Protein AF-A0A2P0QJH3-F1 (afdb_monomer)

pLDDT: mean 93.47, std 7.75, range [54.44, 98.5]

InterPro domains:
  IPR041632 Arsenite oxidase subuni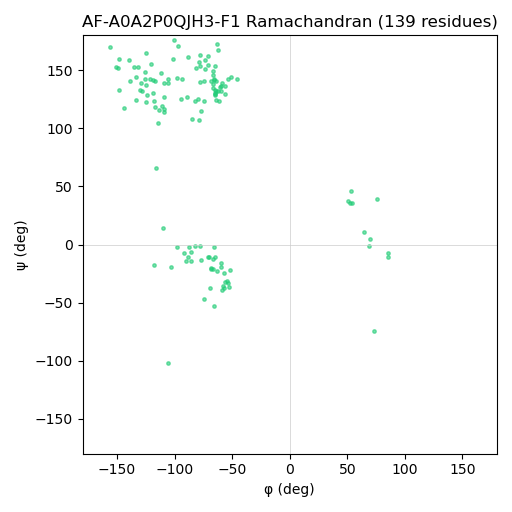t AioA/Iodate reductase subunit IdrA, 3Fe-4S cluster [PF18465] (26-122)

Sequence (141 aa):
MSTPYYIPETNVPLPPKSAEVITTACDYCIVACGYKVYRWPVAGGHDGGPKAEENAFNTDFPVETLGPWVAPNQHNIVLHNGEPHHVVIIPDKDTKFVNTDGDSSLRGGCIAQKCYNPQTPTRDRLKSPMMRIYGILQPVP

Foldseek 3Di:
DDDDPDDFDPDDFAQFLPWDWDKAFFPDDPLRFIKIKTKDAPPPDDTFDQALNRHNLSHHPPDDPLDDDAGSLQWDWADDPNGTMIIGIFGDCPDPDRDHNGDDDPRRSNPNVCHQDCVHPVVPDDDADWDQDPNDTDGDD

Organism: NCBI:txid153809

Secondary structure (DSSP, 8-state):
-PPPS----S--PBPBTT-EEEEEE-SSSTT--EEEEEEEESSS--PBPSSTTTBTT--PSSPPTT-S---GGGEEEEEETTEEEEEEEEE-TT-SSSSGGG---TTGGGHHHHS--TTSGGGGS--S-EEEETTEEEE--

Structure (mmCIF, N/CA/C/O backbone):
data_AF-A0A2P0QJH3-F1
#
_entry.id   AF-A0A2P0QJH3-F1
#
loop_
_atom_site.group_PDB
_atom_site.id
_atom_site.type_symbol
_atom_site.label_atom_id
_atom_site.label_alt_id
_atom_site.label_comp_id
_atom_site.label_asym_id
_atom_site.label_entity_id
_atom_s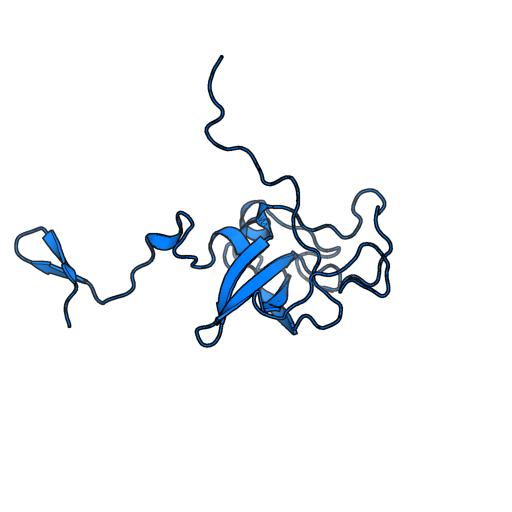ite.label_seq_id
_atom_site.pdbx_PDB_ins_code
_atom_site.Cartn_x
_atom_site.Cartn_y
_atom_site.Cartn_z
_atom_site.occupancy
_atom_site.B_iso_or_equiv
_atom_site.auth_seq_id
_atom_site.auth_comp_id
_atom_site.auth_asym_id
_atom_site.auth_atom_id
_atom_site.pdbx_PDB_model_num
ATOM 1 N N . MET A 1 1 ? -22.336 25.812 -11.534 1.00 54.44 1 MET A N 1
ATOM 2 C CA . MET A 1 1 ? -21.208 24.861 -11.592 1.00 54.44 1 MET A CA 1
ATOM 3 C C . MET A 1 1 ? -21.224 24.056 -10.306 1.00 54.44 1 MET A C 1
ATOM 5 O O . MET A 1 1 ? -21.248 24.669 -9.249 1.00 54.44 1 MET A O 1
ATOM 9 N N . SER A 1 2 ? -21.330 22.729 -10.375 1.00 63.53 2 SER A N 1
ATOM 10 C CA . SER A 1 2 ? -21.297 21.868 -9.187 1.00 63.53 2 SER A CA 1
ATOM 11 C C . SER A 1 2 ? -19.867 21.779 -8.664 1.00 63.53 2 SER A C 1
ATOM 13 O O . SER A 1 2 ? -18.973 21.383 -9.411 1.00 63.53 2 SER A O 1
ATOM 15 N N . THR A 1 3 ? -19.646 22.138 -7.403 1.00 61.03 3 THR A N 1
ATOM 16 C CA . THR A 1 3 ? -18.366 21.896 -6.732 1.00 61.03 3 THR A CA 1
ATOM 17 C C . THR A 1 3 ? -18.129 20.383 -6.684 1.00 61.03 3 THR A C 1
ATOM 19 O O . THR A 1 3 ? -19.009 19.666 -6.198 1.00 61.03 3 THR A O 1
ATOM 22 N N . PRO A 1 4 ? -17.010 19.861 -7.213 1.00 63.25 4 PRO A N 1
ATOM 23 C CA . PRO A 1 4 ? -16.732 18.435 -7.145 1.00 63.25 4 PRO A CA 1
ATOM 24 C C . PRO A 1 4 ? -16.614 18.007 -5.679 1.00 63.25 4 PRO A C 1
ATOM 26 O O . PRO A 1 4 ? -15.926 18.647 -4.888 1.00 63.25 4 PRO A O 1
ATOM 29 N N . TYR A 1 5 ? -17.299 16.918 -5.325 1.00 70.75 5 TYR A N 1
ATOM 30 C CA . TYR A 1 5 ? -17.276 16.338 -3.976 1.00 70.75 5 TYR A CA 1
ATOM 31 C C . TYR A 1 5 ? -15.875 15.831 -3.577 1.00 70.75 5 TYR A C 1
ATOM 33 O O . TYR A 1 5 ? -15.567 15.730 -2.394 1.00 70.75 5 TYR A O 1
ATOM 41 N N . TYR A 1 6 ? -15.019 15.532 -4.561 1.00 71.25 6 TYR A N 1
ATOM 42 C CA . TYR A 1 6 ? -13.655 15.051 -4.371 1.00 71.25 6 TYR A CA 1
ATOM 43 C C . TYR A 1 6 ? -12.753 15.537 -5.513 1.00 71.25 6 TYR A C 1
ATOM 45 O O . TYR A 1 6 ? -13.125 15.428 -6.683 1.00 71.25 6 TYR A O 1
ATOM 53 N N . ILE A 1 7 ? -11.575 16.057 -5.168 1.00 73.88 7 ILE A N 1
ATOM 54 C CA . ILE A 1 7 ? -10.498 16.387 -6.106 1.00 73.88 7 ILE A CA 1
ATOM 55 C C . ILE A 1 7 ? -9.350 15.425 -5.778 1.00 73.88 7 ILE A C 1
ATOM 57 O O . ILE A 1 7 ? -8.856 15.474 -4.650 1.00 73.88 7 ILE A O 1
ATOM 61 N N . PRO A 1 8 ? -8.964 14.519 -6.693 1.00 70.69 8 PRO A N 1
ATOM 62 C CA . PRO A 1 8 ? -7.878 13.587 -6.434 1.00 70.69 8 PRO A CA 1
ATOM 63 C C . PRO A 1 8 ? -6.550 14.325 -6.300 1.00 70.69 8 PRO A C 1
ATOM 65 O O . PRO A 1 8 ? -6.278 15.272 -7.039 1.00 70.69 8 PRO A O 1
ATOM 68 N N . GLU A 1 9 ? -5.714 13.842 -5.384 1.00 78.75 9 GLU A N 1
ATOM 69 C CA . GLU A 1 9 ? -4.317 14.256 -5.296 1.00 78.75 9 GLU A CA 1
ATOM 70 C C . GLU A 1 9 ? -3.629 13.999 -6.639 1.00 78.75 9 GLU A C 1
ATOM 72 O O . GLU A 1 9 ? -3.730 12.912 -7.213 1.00 78.75 9 GLU A O 1
ATOM 77 N N . THR A 1 10 ? -2.941 15.011 -7.161 1.00 79.12 10 THR A N 1
ATOM 78 C CA . THR A 1 10 ? -2.239 14.923 -8.450 1.00 79.12 10 THR A CA 1
ATOM 79 C C . THR A 1 10 ? -0.786 14.491 -8.295 1.00 79.12 10 THR A C 1
ATOM 81 O O . THR A 1 10 ? -0.105 14.280 -9.295 1.00 79.12 10 THR A O 1
ATOM 84 N N . ASN A 1 11 ? -0.295 14.393 -7.059 1.00 83.19 11 ASN A N 1
ATOM 85 C CA . ASN A 1 11 ? 1.067 13.989 -6.753 1.00 83.19 11 ASN A CA 1
ATOM 86 C C . ASN A 1 11 ? 1.046 12.950 -5.632 1.00 83.19 11 ASN A C 1
ATOM 88 O O . ASN A 1 11 ? 0.478 13.183 -4.567 1.00 83.19 11 ASN A O 1
ATOM 92 N N . VAL A 1 12 ? 1.642 11.795 -5.902 1.00 91.31 12 VAL A N 1
ATOM 93 C CA . VAL A 1 12 ? 1.756 10.691 -4.957 1.00 91.31 12 VAL A CA 1
ATOM 94 C C . VAL A 1 12 ? 3.238 10.365 -4.838 1.00 91.31 12 VAL A C 1
ATOM 96 O O . VAL A 1 12 ? 3.887 10.194 -5.873 1.00 91.31 12 VAL A O 1
ATOM 99 N N . PRO A 1 13 ? 3.794 10.282 -3.619 1.00 94.81 13 PRO A N 1
ATOM 100 C CA . PRO A 1 13 ? 5.219 10.068 -3.461 1.00 94.81 13 PRO A CA 1
ATOM 101 C C . PRO A 1 13 ? 5.612 8.677 -3.961 1.00 94.81 13 PRO A C 1
ATOM 103 O O . PRO A 1 13 ? 4.921 7.681 -3.712 1.00 94.81 13 PRO A O 1
ATOM 106 N N . LEU A 1 14 ? 6.742 8.609 -4.663 1.00 96.88 14 LEU A N 1
ATOM 107 C CA . LEU A 1 14 ? 7.330 7.335 -5.047 1.00 96.88 14 LEU A CA 1
ATOM 108 C C . LEU A 1 14 ? 7.985 6.694 -3.817 1.00 96.88 14 LEU A C 1
ATOM 110 O O . LEU A 1 14 ? 8.620 7.393 -3.029 1.00 96.88 14 LEU A O 1
ATOM 114 N N . PRO A 1 15 ? 7.881 5.369 -3.641 1.00 97.88 15 PRO A N 1
ATOM 115 C CA . PRO A 1 15 ? 8.626 4.690 -2.593 1.00 97.88 15 PRO A CA 1
ATOM 116 C C . PRO A 1 15 ? 10.137 4.800 -2.869 1.00 97.88 15 PRO A C 1
ATOM 118 O O . PRO A 1 15 ? 10.563 4.498 -3.988 1.00 97.88 15 PRO A O 1
ATOM 121 N N . PRO A 1 16 ? 10.970 5.202 -1.893 1.00 98.00 16 PRO A N 1
ATOM 122 C CA . PRO A 1 16 ? 12.425 5.213 -2.045 1.00 98.00 16 PRO A CA 1
ATOM 123 C C . PRO A 1 16 ? 13.002 3.794 -2.075 1.00 98.00 16 PRO A C 1
ATOM 125 O O . PRO A 1 16 ? 12.388 2.851 -1.579 1.00 98.00 16 PRO A O 1
ATOM 128 N N . LYS A 1 17 ? 14.238 3.633 -2.564 1.00 97.12 17 LYS A N 1
ATOM 129 C CA . LYS A 1 17 ? 14.969 2.345 -2.513 1.00 97.12 17 LYS A CA 1
ATOM 130 C C . LYS A 1 17 ? 15.076 1.744 -1.110 1.00 97.12 17 LYS A C 1
ATOM 132 O O . LYS A 1 17 ? 15.149 0.529 -0.973 1.00 97.12 17 LYS A O 1
ATOM 137 N N . SER A 1 18 ? 15.125 2.594 -0.087 1.00 96.38 18 SER A N 1
ATOM 138 C CA . SER A 1 18 ? 15.223 2.197 1.318 1.00 96.38 18 SER A CA 1
ATOM 139 C C . SER A 1 18 ? 13.878 1.830 1.950 1.00 96.38 18 SER A C 1
ATOM 141 O O . SER A 1 18 ? 13.858 1.472 3.127 1.00 96.38 18 SER A O 1
ATOM 143 N N . ALA A 1 19 ? 12.765 1.930 1.212 1.00 98.00 19 ALA A N 1
ATOM 144 C CA . ALA A 1 19 ? 11.459 1.549 1.725 1.00 98.00 19 ALA A CA 1
ATOM 145 C C . ALA A 1 19 ? 11.453 0.072 2.129 1.00 98.00 19 ALA A C 1
ATOM 147 O O . ALA A 1 19 ? 11.935 -0.802 1.407 1.00 98.00 19 ALA A O 1
ATOM 148 N N . GLU A 1 20 ? 10.855 -0.211 3.278 1.00 98.00 20 GLU A N 1
ATOM 149 C CA . GLU A 1 20 ? 10.572 -1.575 3.689 1.00 98.00 20 GLU A CA 1
ATOM 150 C C . GLU A 1 20 ? 9.531 -2.177 2.743 1.00 98.00 20 GLU A C 1
ATOM 152 O O . GLU A 1 20 ? 8.518 -1.539 2.444 1.00 98.00 20 GLU A O 1
ATOM 157 N N . VAL A 1 21 ? 9.769 -3.410 2.294 1.00 98.06 21 VAL A N 1
ATOM 158 C CA . VAL A 1 21 ? 8.863 -4.132 1.399 1.00 98.06 21 VAL A CA 1
ATOM 159 C C . VAL A 1 21 ? 8.237 -5.298 2.147 1.00 98.06 21 VAL A C 1
ATOM 161 O O . VAL A 1 21 ? 8.927 -6.215 2.588 1.00 98.06 21 VAL A O 1
ATOM 164 N N . ILE A 1 22 ? 6.914 -5.273 2.261 1.00 97.94 22 ILE A N 1
ATOM 165 C CA . ILE A 1 22 ? 6.114 -6.311 2.911 1.00 97.94 22 ILE A CA 1
ATOM 166 C C . ILE A 1 22 ? 5.207 -6.931 1.851 1.00 97.94 22 ILE A C 1
ATOM 168 O O . ILE A 1 22 ? 4.659 -6.226 1.004 1.00 97.94 22 ILE A O 1
ATOM 172 N N . THR A 1 23 ? 5.024 -8.246 1.890 1.00 96.69 23 THR A N 1
ATOM 173 C CA . THR A 1 23 ? 4.066 -8.934 1.017 1.00 96.69 23 THR A CA 1
ATOM 174 C C . THR A 1 23 ? 2.760 -9.178 1.761 1.00 96.69 23 THR A C 1
ATOM 176 O O . THR A 1 23 ? 2.751 -9.446 2.962 1.00 96.69 23 THR A O 1
ATOM 179 N N . THR A 1 24 ? 1.640 -9.058 1.056 1.00 96.38 24 THR A N 1
ATOM 180 C CA . THR A 1 24 ? 0.314 -9.365 1.599 1.00 96.38 24 THR A CA 1
ATOM 181 C C . THR A 1 24 ? -0.603 -9.889 0.503 1.00 96.38 24 THR A C 1
ATOM 183 O O . THR A 1 24 ? -0.373 -9.662 -0.684 1.00 96.38 24 THR A O 1
ATOM 186 N N . ALA A 1 25 ? -1.666 -10.580 0.900 1.00 97.19 25 ALA A N 1
ATOM 187 C CA . ALA A 1 25 ? -2.784 -10.874 0.018 1.00 97.19 25 ALA A CA 1
ATOM 188 C C . ALA A 1 25 ? -3.828 -9.746 0.071 1.00 97.19 25 ALA A C 1
ATOM 190 O O . ALA A 1 25 ? -3.869 -8.945 1.008 1.00 97.19 25 ALA A O 1
ATOM 191 N N . CYS A 1 26 ? -4.688 -9.704 -0.941 1.00 97.62 26 CYS A N 1
ATOM 192 C CA . CYS A 1 26 ? -5.846 -8.826 -1.002 1.00 97.62 26 CYS A CA 1
ATOM 193 C C . CYS A 1 26 ? -6.848 -9.172 0.104 1.00 97.62 26 CYS A C 1
ATOM 195 O O . CYS A 1 26 ? -7.262 -10.320 0.240 1.00 97.62 26 CYS A O 1
ATOM 197 N N . ASP A 1 27 ? -7.314 -8.156 0.824 1.00 97.31 27 ASP A N 1
ATOM 198 C CA . ASP A 1 27 ? -8.188 -8.319 1.993 1.00 97.31 27 ASP A CA 1
ATOM 199 C C . ASP A 1 27 ? -9.660 -8.618 1.676 1.00 97.31 27 ASP A C 1
ATOM 201 O O . ASP A 1 27 ? -10.488 -8.690 2.584 1.00 97.31 27 ASP A O 1
ATOM 205 N N . TYR A 1 28 ? -10.023 -8.681 0.395 1.00 97.19 28 TYR A N 1
ATOM 206 C CA . TYR A 1 28 ? -11.420 -8.674 -0.029 1.00 97.19 28 TYR A CA 1
ATOM 207 C C . TYR A 1 28 ? -11.904 -10.050 -0.493 1.00 97.19 28 TYR A C 1
ATOM 209 O O . TYR A 1 28 ? -12.289 -10.886 0.316 1.00 97.19 28 TYR A O 1
ATOM 217 N N . CYS A 1 29 ? -11.999 -10.274 -1.805 1.00 97.75 29 CYS A N 1
ATOM 218 C CA . CYS A 1 29 ? -12.622 -11.485 -2.329 1.00 97.75 29 CYS A CA 1
ATOM 219 C C . CYS A 1 29 ? -11.699 -12.704 -2.239 1.00 97.75 29 CYS A C 1
ATOM 221 O O . CYS A 1 29 ? -10.479 -12.573 -2.203 1.00 97.75 29 CYS A O 1
ATOM 223 N N . ILE A 1 30 ? -12.307 -13.885 -2.362 1.00 97.94 30 ILE A N 1
ATOM 224 C CA . ILE A 1 30 ? -11.655 -15.203 -2.317 1.00 97.94 30 ILE A CA 1
ATOM 225 C C . ILE A 1 30 ? -10.456 -15.378 -3.261 1.00 97.94 30 ILE A C 1
ATOM 227 O O . ILE A 1 30 ? -9.612 -16.227 -3.013 1.00 97.94 30 ILE A O 1
ATOM 231 N N . VAL A 1 31 ? -10.363 -14.573 -4.326 1.00 97.69 31 VAL A N 1
ATOM 232 C CA . VAL A 1 31 ? -9.230 -14.604 -5.262 1.00 97.69 31 VAL A CA 1
ATOM 233 C C . VAL A 1 31 ? -7.903 -14.355 -4.540 1.00 97.69 31 VAL A C 1
ATOM 235 O O . VAL A 1 31 ? -6.922 -14.983 -4.902 1.00 97.69 31 VAL A O 1
ATOM 238 N N . ALA A 1 32 ? -7.875 -13.494 -3.512 1.00 96.88 32 ALA A N 1
ATOM 239 C CA . ALA A 1 32 ? -6.683 -13.239 -2.696 1.00 96.88 32 ALA A CA 1
ATOM 240 C C . ALA A 1 32 ? -5.429 -12.853 -3.516 1.00 96.88 32 ALA A C 1
ATOM 242 O O . ALA A 1 32 ? -4.338 -13.367 -3.286 1.00 96.88 32 ALA A O 1
ATOM 243 N N . CYS A 1 33 ? -5.594 -11.931 -4.475 1.00 98.31 33 CYS A N 1
ATOM 244 C CA . CYS A 1 33 ? -4.506 -11.355 -5.279 1.00 98.31 33 CYS A CA 1
ATOM 245 C C . CYS A 1 33 ? -3.300 -10.943 -4.414 1.00 98.31 33 CYS A C 1
ATOM 247 O O . CYS A 1 33 ? -3.494 -10.421 -3.318 1.00 98.31 33 CYS A O 1
ATOM 249 N N . GLY A 1 34 ? -2.080 -11.142 -4.908 1.00 98.06 34 GLY A N 1
ATOM 250 C CA . GLY A 1 34 ? -0.838 -10.738 -4.254 1.00 98.06 34 GLY A CA 1
ATOM 251 C C . GLY A 1 34 ? -0.554 -9.242 -4.398 1.00 98.06 34 GLY A C 1
ATOM 252 O O . GLY A 1 34 ? -0.779 -8.647 -5.457 1.00 98.06 34 GLY A O 1
ATOM 253 N N . TYR A 1 35 ? -0.057 -8.642 -3.318 1.00 98.00 35 TYR A N 1
ATOM 254 C CA . TYR A 1 35 ? 0.286 -7.227 -3.199 1.00 98.00 35 TYR A CA 1
ATOM 255 C C . TYR A 1 35 ? 1.635 -7.044 -2.506 1.00 98.00 35 TYR A C 1
ATOM 257 O O . TYR A 1 35 ? 2.031 -7.831 -1.640 1.00 98.00 35 TYR A O 1
ATOM 265 N N . LYS A 1 36 ? 2.288 -5.929 -2.832 1.00 97.62 36 LYS A N 1
ATOM 266 C CA . LYS A 1 36 ? 3.420 -5.384 -2.084 1.00 97.62 36 LYS A CA 1
ATOM 267 C C . LYS A 1 36 ? 3.006 -4.109 -1.370 1.00 97.62 36 LYS A C 1
ATOM 269 O O . LYS A 1 36 ? 2.305 -3.264 -1.928 1.00 97.62 36 LYS A O 1
ATOM 274 N N . VAL A 1 37 ? 3.474 -3.978 -0.137 1.00 98.31 37 VAL A N 1
ATOM 275 C CA . VAL A 1 37 ? 3.390 -2.770 0.675 1.00 98.31 37 VAL A CA 1
ATOM 276 C C . VAL A 1 37 ? 4.792 -2.196 0.787 1.00 98.31 37 VAL A C 1
ATOM 278 O O . VAL A 1 37 ? 5.673 -2.834 1.358 1.00 98.31 37 VAL A O 1
ATOM 281 N N . TYR A 1 38 ? 4.984 -0.995 0.260 1.00 98.50 38 TYR A N 1
ATOM 282 C CA . TYR A 1 38 ? 6.183 -0.198 0.483 1.00 98.50 38 TYR A CA 1
ATOM 283 C C . TYR A 1 38 ? 5.914 0.750 1.641 1.00 98.50 38 TYR A C 1
ATOM 285 O O . TYR A 1 38 ? 4.934 1.495 1.592 1.00 98.50 38 TYR A O 1
ATOM 293 N N . ARG A 1 39 ? 6.757 0.729 2.673 1.00 98.31 39 ARG A N 1
ATOM 294 C CA . ARG A 1 39 ? 6.603 1.558 3.871 1.00 98.31 39 ARG A CA 1
ATOM 295 C C . ARG A 1 39 ? 7.882 2.330 4.178 1.00 98.31 39 ARG A C 1
ATOM 297 O O . ARG A 1 39 ? 8.961 1.747 4.214 1.00 98.31 39 ARG A O 1
ATOM 304 N N . TRP A 1 40 ? 7.761 3.629 4.435 1.00 98.31 40 TRP A N 1
ATOM 305 C CA . TRP A 1 40 ? 8.884 4.480 4.845 1.00 98.31 40 TRP A CA 1
ATOM 306 C C . TRP A 1 40 ? 8.402 5.608 5.769 1.00 98.31 40 TRP A C 1
ATOM 308 O O . TRP A 1 40 ? 7.227 5.980 5.707 1.00 98.31 40 TRP A O 1
ATOM 318 N N . PRO A 1 41 ? 9.251 6.113 6.679 1.00 97.88 41 PRO A N 1
ATOM 319 C CA . PRO A 1 41 ? 8.846 7.143 7.631 1.00 97.88 41 PRO A CA 1
ATOM 320 C C . PRO A 1 41 ? 8.525 8.461 6.919 1.00 97.88 41 PRO A C 1
ATOM 322 O O . PRO A 1 41 ? 9.167 8.810 5.932 1.00 97.88 41 PRO A O 1
ATOM 325 N N . VAL A 1 42 ? 7.551 9.210 7.442 1.00 96.44 42 VAL A N 1
ATOM 326 C CA . VAL A 1 42 ? 7.270 10.583 6.982 1.00 96.44 42 VAL A CA 1
ATOM 327 C C . VAL A 1 42 ? 8.344 11.537 7.510 1.00 96.44 42 VAL A C 1
ATOM 329 O O . VAL A 1 42 ? 8.887 12.360 6.780 1.00 96.44 42 VAL A O 1
ATOM 332 N N . ALA A 1 43 ? 8.667 11.430 8.801 1.00 93.00 43 ALA A N 1
ATOM 333 C CA . ALA A 1 43 ? 9.680 12.262 9.435 1.00 93.00 43 ALA A CA 1
ATOM 334 C C . ALA A 1 43 ? 11.080 11.696 9.169 1.00 93.00 43 ALA A C 1
ATOM 336 O O . ALA A 1 43 ? 11.359 10.543 9.489 1.00 93.00 43 ALA A O 1
ATOM 337 N N . GLY A 1 44 ? 11.964 12.507 8.583 1.00 84.06 44 GLY A N 1
ATOM 338 C CA . GLY A 1 44 ? 13.344 12.106 8.277 1.00 84.06 44 GLY A CA 1
ATOM 339 C C . GLY A 1 44 ? 13.477 11.053 7.169 1.00 84.06 44 GLY A C 1
ATOM 340 O O . GLY A 1 44 ? 14.597 10.686 6.823 1.00 84.06 44 GLY A O 1
ATOM 341 N N . GLY A 1 45 ? 12.362 10.579 6.606 1.00 82.44 45 GLY A N 1
ATOM 342 C CA . GLY A 1 45 ? 12.354 9.807 5.372 1.00 82.44 45 GLY A CA 1
ATOM 343 C C . GLY A 1 45 ? 12.490 10.713 4.153 1.00 82.44 45 GLY A C 1
ATOM 344 O O . GLY A 1 45 ? 12.176 11.903 4.195 1.00 82.44 45 GLY A O 1
ATOM 345 N N . HIS A 1 46 ? 12.964 10.128 3.060 1.00 92.31 46 HIS A N 1
ATOM 346 C CA . HIS A 1 46 ? 13.030 10.780 1.760 1.00 92.31 46 HIS A CA 1
ATOM 347 C C . HIS A 1 46 ? 12.176 9.988 0.786 1.00 92.31 46 HIS A C 1
ATOM 349 O O . HIS A 1 46 ? 12.326 8.769 0.705 1.00 92.31 46 HIS A O 1
ATOM 355 N N . ASP A 1 47 ? 11.297 10.673 0.064 1.00 96.31 47 ASP A N 1
ATOM 356 C CA . ASP A 1 47 ? 10.557 10.056 -1.029 1.00 96.31 47 ASP A CA 1
ATOM 357 C C . ASP A 1 47 ? 11.513 9.640 -2.150 1.00 96.31 47 ASP A C 1
ATOM 359 O O . ASP A 1 47 ? 12.601 10.198 -2.322 1.00 96.31 47 ASP A O 1
ATOM 363 N N . GLY A 1 48 ? 11.098 8.636 -2.913 1.00 97.06 48 GLY A N 1
ATOM 364 C CA . GLY A 1 48 ? 11.807 8.214 -4.104 1.00 97.06 48 GLY A CA 1
ATOM 365 C C . GLY A 1 48 ? 11.767 9.278 -5.196 1.00 97.06 48 GLY A C 1
ATOM 366 O O . GLY A 1 48 ? 10.807 10.040 -5.330 1.00 97.06 48 GLY A O 1
ATOM 367 N N . GLY A 1 49 ? 12.824 9.305 -5.998 1.00 96.50 49 GLY A N 1
ATOM 368 C CA . GLY A 1 49 ? 12.940 10.173 -7.165 1.00 96.50 49 GLY A CA 1
ATOM 369 C C . GLY A 1 49 ? 12.556 9.473 -8.473 1.00 96.50 49 GLY A C 1
ATOM 370 O O . GLY A 1 49 ? 12.355 8.254 -8.507 1.00 96.50 49 GLY A O 1
ATOM 371 N N . PRO A 1 50 ? 12.439 10.231 -9.574 1.00 96.38 50 PRO A N 1
ATOM 372 C CA . PRO A 1 50 ? 12.040 9.688 -10.865 1.00 96.38 50 PRO A CA 1
ATOM 373 C C . PRO A 1 50 ? 13.087 8.758 -11.486 1.00 96.38 50 PRO A C 1
ATOM 375 O O . PRO A 1 50 ? 12.718 7.977 -12.354 1.00 96.38 50 PRO A O 1
ATOM 378 N N . LYS A 1 51 ? 14.362 8.805 -11.085 1.00 97.94 51 LYS A N 1
ATOM 379 C CA . LYS A 1 51 ? 15.389 7.938 -11.682 1.00 97.94 51 LYS A CA 1
ATOM 380 C C . LYS A 1 51 ? 15.381 6.538 -11.083 1.00 97.94 51 LYS A C 1
ATOM 382 O O . LYS A 1 51 ? 15.064 6.362 -9.905 1.00 97.94 51 LYS A O 1
ATOM 387 N N . ALA A 1 52 ? 15.807 5.548 -11.860 1.00 97.44 52 ALA A N 1
ATOM 388 C CA . ALA A 1 52 ? 15.828 4.144 -11.460 1.00 97.44 52 ALA A CA 1
ATOM 389 C C . ALA A 1 52 ? 16.616 3.873 -10.166 1.00 97.44 52 ALA A C 1
ATOM 391 O O . ALA A 1 52 ? 16.277 2.967 -9.403 1.00 97.44 52 ALA A O 1
ATOM 392 N N . GLU A 1 53 ? 17.668 4.634 -9.883 1.00 97.62 53 GLU A N 1
ATOM 393 C CA . GLU A 1 53 ? 18.453 4.538 -8.653 1.00 97.62 53 GLU A CA 1
ATOM 394 C C . GLU A 1 53 ? 17.780 5.182 -7.431 1.00 97.62 53 GLU A C 1
ATOM 396 O O . GLU A 1 53 ? 18.183 4.900 -6.305 1.00 97.62 53 GLU A O 1
ATOM 401 N N . GLU A 1 54 ? 16.726 5.974 -7.624 1.00 97.56 54 GLU A N 1
ATOM 402 C CA . GLU A 1 54 ? 16.088 6.778 -6.578 1.00 97.56 54 GLU A CA 1
ATOM 403 C C . GLU A 1 54 ? 14.767 6.170 -6.068 1.00 97.56 54 GLU A C 1
ATOM 405 O O . GLU A 1 54 ? 14.342 6.499 -4.962 1.00 97.56 54 GLU A O 1
ATOM 410 N N . ASN A 1 55 ? 14.120 5.262 -6.812 1.00 97.62 55 ASN A N 1
ATOM 411 C CA . ASN A 1 55 ? 12.828 4.663 -6.428 1.00 97.62 55 ASN A CA 1
ATOM 412 C C . ASN A 1 55 ? 12.852 3.134 -6.289 1.00 97.62 55 ASN A C 1
ATOM 414 O O . ASN A 1 55 ? 13.627 2.437 -6.934 1.00 97.62 55 ASN A O 1
ATOM 418 N N . ALA A 1 56 ? 11.942 2.582 -5.486 1.00 97.25 56 ALA A N 1
ATOM 419 C CA . ALA A 1 56 ? 11.853 1.147 -5.207 1.00 97.25 56 ALA A CA 1
ATOM 420 C C . ALA A 1 56 ? 11.457 0.284 -6.422 1.00 97.25 56 ALA A C 1
ATOM 422 O O . ALA A 1 56 ? 11.576 -0.940 -6.360 1.00 97.25 56 ALA A O 1
ATOM 423 N N . PHE A 1 57 ? 10.995 0.891 -7.521 1.00 96.06 57 PHE A N 1
ATOM 424 C CA . PHE A 1 57 ? 10.628 0.182 -8.750 1.00 96.06 57 PHE A CA 1
ATOM 425 C C . PHE A 1 57 ? 11.815 -0.050 -9.688 1.00 96.06 57 PHE A C 1
ATOM 427 O O . PHE A 1 57 ? 11.662 -0.747 -10.688 1.00 96.06 57 PHE A O 1
ATOM 434 N N . ASN A 1 58 ? 12.994 0.503 -9.377 1.00 96.12 58 ASN A N 1
ATOM 435 C CA . ASN A 1 58 ? 14.200 0.384 -10.203 1.00 96.12 58 ASN A CA 1
ATOM 436 C C . ASN A 1 58 ? 13.974 0.830 -11.661 1.00 96.12 58 ASN A C 1
ATOM 438 O O . ASN A 1 58 ? 14.503 0.212 -12.581 1.00 96.12 58 ASN A O 1
ATOM 442 N N . THR A 1 59 ? 13.146 1.856 -11.874 1.00 96.50 59 THR A N 1
ATOM 443 C CA . THR A 1 59 ? 12.715 2.298 -13.208 1.00 96.50 59 THR A CA 1
ATOM 444 C C . THR A 1 59 ? 12.826 3.814 -13.347 1.00 96.50 59 THR A C 1
ATOM 446 O O . THR A 1 59 ? 12.562 4.535 -12.385 1.00 96.50 59 THR A O 1
ATOM 449 N N . ASP A 1 60 ? 13.185 4.290 -14.539 1.00 97.31 60 ASP A N 1
ATOM 450 C CA . ASP A 1 60 ? 13.155 5.710 -14.888 1.00 97.31 60 ASP A CA 1
ATOM 451 C C . ASP A 1 60 ? 11.730 6.154 -15.247 1.00 97.31 60 ASP A C 1
ATOM 453 O O . ASP A 1 60 ? 11.080 5.575 -16.116 1.00 97.31 60 ASP A O 1
ATOM 457 N N . PHE A 1 61 ? 11.243 7.192 -14.573 1.00 95.50 61 PHE A N 1
ATOM 458 C CA . PHE A 1 61 ? 9.973 7.850 -14.856 1.00 95.50 61 PHE A CA 1
ATOM 459 C C . PHE A 1 61 ? 10.189 9.046 -15.803 1.00 95.50 61 PHE A C 1
ATOM 461 O O . PHE A 1 61 ? 11.158 9.791 -15.631 1.00 95.50 61 PHE A O 1
ATOM 468 N N . PRO A 1 62 ? 9.275 9.309 -16.757 1.00 94.75 62 PRO A N 1
ATOM 469 C CA . PRO A 1 62 ? 7.997 8.630 -16.971 1.00 94.75 62 PRO A CA 1
ATOM 470 C C . PRO A 1 62 ? 8.158 7.235 -17.583 1.00 94.75 62 PRO A C 1
ATOM 472 O O . PRO A 1 62 ? 9.091 6.975 -18.334 1.00 94.75 62 PRO A O 1
ATOM 475 N N . VAL A 1 63 ? 7.208 6.358 -17.271 1.00 94.00 63 VAL A N 1
ATOM 476 C CA . VAL A 1 63 ? 7.165 4.984 -17.782 1.00 94.00 63 VAL A CA 1
ATOM 477 C C . VAL A 1 63 ? 6.165 4.845 -18.924 1.00 94.00 63 VAL A C 1
ATOM 479 O O . VAL A 1 63 ? 5.233 5.641 -19.054 1.00 94.00 63 VAL A O 1
ATOM 482 N N . GLU A 1 64 ? 6.339 3.793 -19.720 1.00 93.31 64 GLU A N 1
ATOM 483 C CA . GLU A 1 64 ? 5.394 3.389 -20.761 1.00 93.31 64 GLU A CA 1
ATOM 484 C C . GLU A 1 64 ? 4.018 3.003 -20.189 1.00 93.31 64 GLU A C 1
ATOM 486 O O . GLU A 1 64 ? 3.833 2.785 -18.986 1.00 93.31 64 GLU A O 1
ATOM 491 N N . THR A 1 65 ? 3.031 2.875 -21.077 1.00 89.88 65 THR A N 1
ATOM 492 C CA . THR A 1 65 ? 1.678 2.430 -20.708 1.00 89.88 65 THR A CA 1
ATOM 493 C C . THR A 1 65 ? 1.732 1.070 -20.004 1.00 89.88 65 THR A C 1
ATOM 495 O O . THR A 1 65 ? 2.454 0.175 -20.433 1.00 89.88 65 THR A O 1
ATOM 498 N N . LEU A 1 66 ? 0.967 0.914 -18.915 1.00 86.94 66 LEU A N 1
ATOM 499 C CA . LEU A 1 66 ? 1.006 -0.252 -18.011 1.00 86.94 66 LEU A CA 1
ATOM 500 C C . LEU A 1 66 ? 2.338 -0.444 -17.256 1.00 86.94 66 LEU A C 1
ATOM 502 O O . LEU A 1 66 ? 2.518 -1.463 -16.586 1.00 86.94 66 LEU A O 1
ATOM 506 N N . GLY A 1 67 ? 3.253 0.529 -17.291 1.00 90.38 67 GLY A N 1
ATOM 507 C CA . GLY A 1 67 ? 4.454 0.569 -16.456 1.00 90.38 67 GLY A CA 1
ATOM 508 C C . GLY A 1 67 ? 4.154 0.669 -14.949 1.00 90.38 67 GLY A C 1
ATOM 509 O O . GLY A 1 67 ? 2.993 0.754 -14.537 1.00 90.38 67 GLY A O 1
ATOM 510 N N . PRO A 1 68 ? 5.174 0.564 -14.078 1.00 90.00 68 PRO A N 1
ATOM 511 C CA . PRO A 1 68 ? 4.998 0.761 -12.640 1.00 90.00 68 PRO A CA 1
ATOM 512 C C . PRO A 1 68 ? 4.595 2.212 -12.344 1.00 90.00 68 PRO A C 1
ATOM 514 O O . PRO A 1 68 ? 5.228 3.151 -12.805 1.00 90.00 68 PRO A O 1
ATOM 517 N N . TRP A 1 69 ? 3.535 2.396 -11.567 1.00 90.50 69 TRP A N 1
ATOM 518 C CA . TRP A 1 69 ? 2.977 3.698 -11.201 1.00 90.50 69 TRP A CA 1
ATOM 519 C C . TRP A 1 69 ? 2.308 3.561 -9.828 1.00 90.50 69 TRP A C 1
ATOM 521 O O . TRP A 1 69 ? 1.814 2.481 -9.493 1.00 90.50 69 TRP A O 1
ATOM 531 N N . VAL 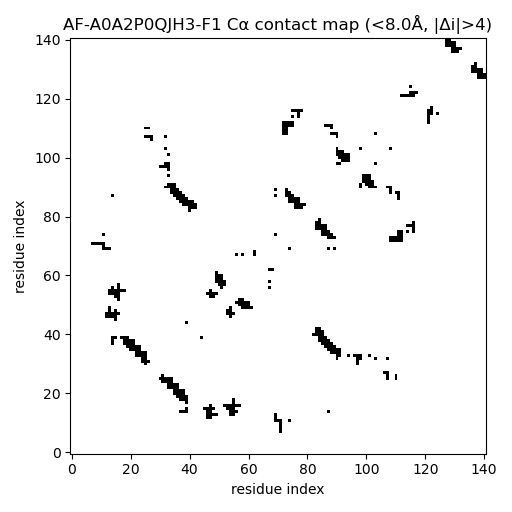A 1 70 ? 2.224 4.654 -9.060 1.00 94.00 70 VAL A N 1
ATOM 532 C CA . VAL A 1 70 ? 1.436 4.714 -7.816 1.00 94.00 70 VAL A CA 1
ATOM 533 C C . VAL A 1 70 ? 0.203 5.593 -8.004 1.00 94.00 70 VAL A C 1
ATOM 535 O O . VAL A 1 70 ? 0.305 6.800 -8.204 1.00 94.00 70 VAL A O 1
ATOM 538 N N . ALA A 1 71 ? -0.988 4.998 -7.935 1.00 92.75 71 ALA A N 1
ATOM 539 C CA . ALA A 1 71 ? -2.238 5.749 -7.991 1.00 92.75 71 ALA A CA 1
ATOM 540 C C . ALA A 1 71 ? -2.540 6.417 -6.642 1.00 92.75 71 ALA A C 1
ATOM 542 O O . ALA A 1 71 ? -2.180 5.862 -5.603 1.00 92.75 71 ALA A O 1
ATOM 543 N N . PRO A 1 72 ? -3.288 7.537 -6.612 1.00 93.06 72 PRO A N 1
ATOM 544 C CA . PRO A 1 72 ? -3.693 8.170 -5.351 1.00 93.06 72 PRO A CA 1
ATOM 545 C C . PRO A 1 72 ? -4.391 7.201 -4.384 1.00 93.06 72 PRO A C 1
ATOM 547 O O . PRO A 1 72 ? -4.124 7.198 -3.187 1.00 93.06 72 PRO A O 1
ATOM 550 N N . ASN A 1 73 ? -5.202 6.279 -4.913 1.00 93.44 73 ASN A N 1
ATOM 551 C CA . ASN A 1 73 ? -5.888 5.256 -4.115 1.00 93.44 73 ASN A CA 1
ATOM 552 C C . ASN A 1 73 ? -4.961 4.159 -3.552 1.00 93.44 73 ASN A C 1
ATOM 554 O O . ASN A 1 73 ? -5.385 3.358 -2.718 1.00 93.44 73 ASN A O 1
ATOM 558 N N . GLN A 1 74 ? -3.708 4.107 -3.994 1.00 96.31 74 GLN A N 1
ATOM 559 C CA . GLN A 1 74 ? -2.707 3.142 -3.544 1.00 96.31 74 GLN A CA 1
ATOM 560 C C . GLN A 1 74 ? -1.780 3.721 -2.474 1.00 96.31 74 GLN A C 1
ATOM 562 O O . GLN A 1 74 ? -0.947 2.985 -1.956 1.00 96.31 74 GLN A O 1
ATOM 567 N N . HIS A 1 75 ? -1.935 4.995 -2.104 1.00 96.94 75 HIS A N 1
ATOM 568 C CA . HIS A 1 75 ? -1.141 5.661 -1.073 1.00 96.94 75 HIS A CA 1
ATOM 569 C C . HIS A 1 75 ? -1.966 6.009 0.166 1.00 96.94 75 HIS A C 1
ATOM 571 O O . HIS A 1 75 ? -3.160 6.282 0.072 1.00 96.94 75 HIS A O 1
ATOM 577 N N . ASN A 1 76 ? -1.330 5.983 1.337 1.00 96.75 76 ASN A N 1
ATOM 578 C CA . ASN A 1 76 ? -1.857 6.547 2.577 1.00 96.75 76 ASN A CA 1
ATOM 579 C C . ASN A 1 76 ? -0.692 6.884 3.529 1.00 96.75 76 ASN A C 1
ATOM 581 O O . ASN A 1 76 ? 0.448 6.474 3.309 1.00 96.75 76 ASN A O 1
ATOM 585 N N . ILE A 1 77 ? -0.984 7.589 4.620 1.00 97.19 77 ILE A N 1
ATOM 586 C CA . ILE A 1 77 ? -0.106 7.706 5.786 1.00 97.19 77 ILE A CA 1
ATOM 587 C C . ILE A 1 77 ? -0.736 6.919 6.934 1.00 97.19 77 ILE A C 1
ATOM 589 O O . ILE A 1 77 ? -1.894 7.132 7.282 1.00 97.19 77 ILE A O 1
ATOM 593 N N . VAL A 1 78 ? 0.022 6.008 7.533 1.00 97.69 78 VAL A N 1
ATOM 594 C CA . VAL A 1 78 ? -0.419 5.169 8.658 1.00 97.69 78 VAL A CA 1
ATOM 595 C C . VAL A 1 78 ? 0.541 5.313 9.829 1.00 97.69 78 VAL A C 1
ATOM 597 O O . VAL A 1 78 ? 1.658 5.793 9.668 1.00 97.69 78 VAL A O 1
ATOM 600 N N . LEU A 1 79 ? 0.129 4.870 11.015 1.00 97.12 79 LEU A N 1
ATOM 601 C CA . LEU A 1 79 ? 1.035 4.775 12.157 1.00 97.12 79 LEU A CA 1
ATOM 602 C C . LEU A 1 79 ? 1.722 3.410 12.171 1.00 97.12 79 LEU A C 1
ATOM 604 O O . LEU A 1 79 ? 1.057 2.372 12.168 1.00 97.12 79 LEU A O 1
ATOM 608 N N . HIS A 1 80 ? 3.048 3.414 12.243 1.00 96.50 80 HIS A N 1
ATOM 609 C CA . HIS A 1 80 ? 3.857 2.235 12.519 1.00 96.50 80 HIS A CA 1
ATOM 610 C C . HIS A 1 80 ? 4.754 2.528 13.722 1.00 96.50 80 HIS A C 1
ATOM 612 O O . HIS A 1 80 ? 5.487 3.510 13.724 1.00 96.50 80 HIS A O 1
ATOM 618 N N . ASN A 1 81 ? 4.650 1.704 14.770 1.00 95.62 81 ASN A N 1
ATOM 619 C CA . ASN A 1 81 ? 5.345 1.904 16.049 1.00 95.62 81 ASN A CA 1
ATOM 620 C C . ASN A 1 81 ? 5.135 3.306 16.655 1.00 95.62 81 ASN A C 1
ATOM 622 O O . ASN A 1 81 ? 6.038 3.871 17.258 1.00 95.62 81 ASN A O 1
ATOM 626 N N . GLY A 1 82 ? 3.933 3.863 16.482 1.00 95.25 82 GLY A N 1
ATOM 627 C CA . GLY A 1 82 ? 3.576 5.201 16.964 1.00 95.25 82 GLY A CA 1
ATOM 628 C C . GLY A 1 82 ? 3.949 6.346 16.019 1.00 95.25 82 GLY A C 1
ATOM 629 O O . GLY A 1 82 ? 3.432 7.443 16.200 1.00 95.25 82 GLY A O 1
ATOM 630 N N . GLU A 1 83 ? 4.742 6.091 14.978 1.00 96.75 83 GLU A N 1
ATOM 631 C CA . GLU A 1 83 ? 5.255 7.124 14.076 1.00 96.75 83 GLU A CA 1
ATOM 632 C C . GLU A 1 83 ? 4.544 7.120 12.711 1.00 96.75 83 GLU A C 1
ATOM 634 O O . GLU A 1 83 ? 4.255 6.044 12.165 1.00 96.75 83 GLU A O 1
ATOM 639 N N . PRO A 1 84 ? 4.279 8.292 12.104 1.00 97.56 84 PRO A N 1
ATOM 640 C CA . PRO A 1 84 ? 3.700 8.377 10.768 1.00 97.56 84 PRO A CA 1
ATOM 641 C C . PRO A 1 84 ? 4.635 7.803 9.700 1.00 97.56 84 PRO A C 1
ATOM 643 O O . PRO A 1 84 ? 5.798 8.192 9.586 1.00 97.56 84 PRO A O 1
ATOM 646 N N . HIS A 1 85 ? 4.101 6.908 8.881 1.00 98.38 85 HIS A N 1
ATOM 647 C CA . HIS A 1 85 ? 4.782 6.308 7.743 1.00 98.38 85 HIS A CA 1
ATOM 648 C C . HIS A 1 85 ? 3.916 6.429 6.499 1.00 98.38 85 HIS A C 1
ATOM 650 O O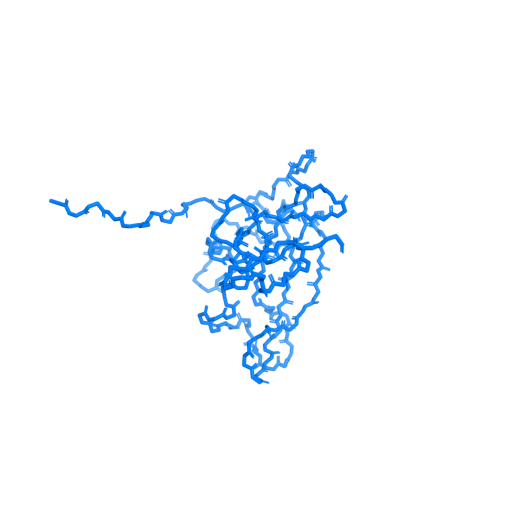 . HIS A 1 85 ? 2.707 6.191 6.547 1.00 98.38 85 HIS A O 1
ATOM 656 N N . HIS A 1 86 ? 4.545 6.737 5.374 1.00 98.06 86 HIS A N 1
ATOM 657 C CA . HIS A 1 86 ? 3.940 6.512 4.076 1.00 98.06 86 HIS A CA 1
ATOM 658 C C . HIS A 1 86 ? 3.766 5.014 3.852 1.00 98.06 86 HIS A C 1
ATOM 660 O O . HIS A 1 86 ? 4.625 4.209 4.221 1.00 98.06 86 HIS A O 1
ATOM 666 N N . VAL A 1 87 ? 2.650 4.648 3.231 1.00 98.12 87 VAL A N 1
ATOM 667 C CA . VAL A 1 87 ? 2.433 3.315 2.683 1.00 98.12 87 VAL A CA 1
ATOM 668 C C . VAL A 1 87 ? 1.954 3.420 1.251 1.00 98.12 87 VAL A C 1
ATOM 670 O O . VAL A 1 87 ? 1.029 4.172 0.948 1.00 98.12 87 VAL A O 1
ATOM 673 N N . VAL A 1 88 ? 2.566 2.623 0.386 1.00 98.06 88 VAL A N 1
ATOM 674 C CA . VAL A 1 88 ? 2.111 2.380 -0.979 1.00 98.06 88 VAL A CA 1
ATOM 675 C C . VAL A 1 88 ? 1.767 0.906 -1.104 1.00 98.06 88 VAL A C 1
ATOM 677 O O . VAL A 1 88 ? 2.631 0.057 -0.904 1.00 98.06 88 VAL A O 1
ATOM 680 N N . ILE A 1 89 ? 0.505 0.599 -1.400 1.00 98.00 89 ILE A N 1
ATOM 681 C CA . ILE A 1 89 ? -0.008 -0.770 -1.514 1.00 98.00 89 ILE A CA 1
ATOM 682 C C . ILE A 1 89 ? -0.428 -1.010 -2.958 1.00 98.00 89 ILE A C 1
ATOM 684 O O . ILE A 1 89 ? -1.471 -0.524 -3.399 1.00 98.00 89 ILE A O 1
ATOM 688 N N . ILE A 1 90 ? 0.390 -1.762 -3.691 1.00 96.94 90 ILE A N 1
ATOM 689 C CA . ILE A 1 90 ? 0.210 -2.005 -5.126 1.00 96.94 90 ILE A CA 1
ATOM 690 C C . ILE A 1 90 ? 0.179 -3.505 -5.422 1.00 96.94 90 ILE A C 1
ATOM 692 O O . ILE A 1 90 ? 0.809 -4.279 -4.693 1.00 96.94 90 ILE A O 1
ATOM 696 N N . PRO A 1 91 ? -0.566 -3.943 -6.453 1.00 96.81 91 PRO A N 1
ATOM 697 C CA . PRO A 1 91 ? -0.552 -5.341 -6.860 1.00 96.81 91 PRO A CA 1
ATOM 698 C C . PRO A 1 91 ? 0.868 -5.766 -7.239 1.00 96.81 91 PRO A C 1
ATOM 700 O O . PRO A 1 91 ? 1.622 -5.009 -7.854 1.00 96.81 91 PRO A O 1
ATOM 703 N N . ASP A 1 92 ? 1.244 -6.970 -6.826 1.00 95.94 92 ASP A N 1
ATOM 704 C CA . ASP A 1 92 ? 2.597 -7.465 -7.029 1.00 95.94 92 ASP A CA 1
ATOM 705 C C . ASP A 1 92 ? 2.790 -7.952 -8.468 1.00 95.94 92 ASP A C 1
ATOM 707 O O . ASP A 1 92 ? 2.303 -9.019 -8.832 1.00 95.94 92 ASP A O 1
ATOM 711 N N . LYS A 1 93 ? 3.538 -7.192 -9.274 1.00 92.94 93 LYS A N 1
ATOM 712 C CA . LYS A 1 93 ? 3.895 -7.583 -10.647 1.00 92.94 93 LYS A CA 1
ATOM 713 C C . LYS A 1 93 ? 4.818 -8.800 -10.724 1.00 92.94 93 LYS A C 1
ATOM 715 O O . LYS A 1 93 ? 4.844 -9.462 -11.754 1.00 92.94 93 LYS A O 1
ATOM 720 N N . ASP A 1 94 ? 5.534 -9.119 -9.646 1.00 92.38 94 ASP A N 1
ATOM 721 C CA . ASP A 1 94 ? 6.423 -10.284 -9.594 1.00 92.38 94 ASP A CA 1
ATOM 722 C C . ASP A 1 94 ? 5.682 -11.560 -9.156 1.00 92.38 94 ASP A C 1
ATOM 724 O O . ASP A 1 94 ? 6.286 -12.638 -9.079 1.00 92.38 94 ASP A O 1
ATOM 728 N N . THR A 1 95 ? 4.380 -11.471 -8.841 1.00 93.12 95 THR A N 1
ATOM 729 C CA . THR A 1 95 ? 3.610 -12.646 -8.427 1.00 93.12 95 THR A CA 1
ATOM 730 C C . THR A 1 95 ? 3.512 -13.660 -9.564 1.00 93.12 95 THR A C 1
ATOM 732 O O . THR A 1 95 ? 3.172 -13.344 -10.703 1.00 93.12 95 THR A O 1
ATOM 735 N N . LYS A 1 96 ? 3.771 -14.928 -9.241 1.00 94.31 96 LYS A N 1
ATOM 736 C CA . LYS A 1 96 ? 3.681 -16.041 -10.201 1.00 94.31 96 LYS A CA 1
ATOM 737 C C . LYS A 1 96 ? 2.286 -16.660 -10.272 1.00 94.31 96 LYS A C 1
ATOM 739 O O . LYS A 1 96 ? 2.033 -17.496 -11.133 1.00 94.31 96 LYS A O 1
ATOM 744 N N . PHE A 1 97 ? 1.403 -16.296 -9.344 1.00 92.38 97 PHE A N 1
ATOM 745 C CA . PHE A 1 97 ? 0.096 -16.920 -9.172 1.00 92.38 97 PHE A CA 1
ATOM 746 C C . PHE A 1 97 ? -0.980 -15.868 -8.872 1.00 92.38 97 PHE A C 1
ATOM 748 O O . PHE A 1 97 ? -0.686 -14.793 -8.351 1.00 92.38 97 PHE A O 1
ATOM 755 N N . VAL A 1 98 ? -2.240 -16.230 -9.134 1.00 95.81 98 VAL A N 1
ATOM 756 C CA . VAL A 1 98 ? -3.460 -15.453 -8.842 1.00 95.81 98 VAL A CA 1
ATOM 757 C C . VAL A 1 98 ? -3.695 -14.240 -9.752 1.00 95.81 98 VAL A C 1
ATOM 759 O O . VAL A 1 98 ? -4.585 -14.297 -10.593 1.00 95.81 98 VAL A O 1
ATOM 762 N N . ASN A 1 99 ? -2.954 -13.147 -9.581 1.00 94.88 99 ASN A N 1
ATOM 763 C CA . ASN A 1 99 ? -3.032 -11.931 -10.401 1.00 94.88 99 ASN A CA 1
ATOM 764 C C . ASN A 1 99 ? -1.704 -11.732 -11.126 1.00 94.88 99 ASN A C 1
ATOM 766 O O . ASN A 1 99 ? -0.955 -10.799 -10.840 1.00 94.88 99 ASN A O 1
ATOM 770 N N . THR A 1 100 ? -1.409 -12.663 -12.034 1.00 91.12 100 THR A N 1
ATOM 771 C CA . THR A 1 100 ? -0.236 -12.577 -12.906 1.00 91.12 100 THR A CA 1
ATOM 772 C C . THR A 1 100 ? -0.198 -11.207 -13.583 1.00 91.12 100 THR A C 1
ATOM 774 O O . THR A 1 100 ? -1.246 -10.630 -13.865 1.00 91.12 100 THR A O 1
ATOM 777 N N . ASP A 1 101 ? 1.004 -10.664 -13.768 1.00 87.44 101 ASP A N 1
ATOM 778 C CA . ASP A 1 101 ? 1.249 -9.329 -14.338 1.00 87.44 101 ASP A CA 1
ATOM 779 C C . ASP A 1 101 ? 0.823 -8.140 -13.451 1.00 87.44 101 ASP A C 1
ATOM 781 O O . ASP A 1 101 ? 0.980 -6.978 -13.833 1.00 87.44 101 ASP A O 1
ATOM 785 N N . GLY A 1 102 ? 0.370 -8.405 -12.219 1.00 91.00 102 GLY A N 1
ATOM 786 C CA . GLY A 1 102 ? 0.086 -7.374 -11.222 1.00 91.00 102 GLY A CA 1
ATOM 787 C C . GLY A 1 102 ? -1.217 -6.620 -11.474 1.00 91.00 102 GLY A C 1
ATOM 788 O O . GLY A 1 102 ? -1.295 -5.416 -11.232 1.00 91.00 102 GLY A O 1
ATOM 789 N N . ASP A 1 103 ? -2.259 -7.321 -11.914 1.00 91.94 103 ASP A N 1
ATOM 790 C CA . ASP A 1 103 ? -3.601 -6.748 -12.001 1.00 91.94 103 ASP A CA 1
ATOM 791 C C . ASP A 1 103 ? -4.237 -6.529 -10.622 1.00 91.94 103 ASP A C 1
ATOM 793 O O . ASP A 1 103 ? -3.941 -7.213 -9.634 1.00 91.94 103 ASP A O 1
ATOM 797 N N . SER A 1 104 ? -5.173 -5.576 -10.557 1.00 94.94 104 SER A N 1
ATOM 798 C CA . SER A 1 104 ? -5.977 -5.322 -9.361 1.00 94.94 104 SER A CA 1
ATOM 799 C C . SER A 1 104 ? -7.438 -5.035 -9.685 1.00 94.94 104 SER A C 1
ATOM 801 O O . SER A 1 104 ? -7.770 -4.313 -10.619 1.00 94.94 104 SER A O 1
ATOM 803 N N . SER A 1 105 ? -8.343 -5.562 -8.856 1.00 96.56 105 SER A N 1
ATOM 804 C CA . SER A 1 105 ? -9.733 -5.089 -8.855 1.00 96.56 105 SER A CA 1
ATOM 805 C C . SER A 1 105 ? -9.830 -3.712 -8.194 1.00 96.56 105 SER A C 1
ATOM 807 O O . SER A 1 105 ? -9.007 -3.397 -7.339 1.00 96.56 105 SER A O 1
ATOM 809 N N . LEU A 1 106 ? -10.893 -2.944 -8.468 1.00 95.31 106 LEU A N 1
ATOM 810 C CA . LEU A 1 106 ? -11.132 -1.647 -7.809 1.00 95.31 106 LEU A CA 1
ATOM 811 C C . LEU A 1 106 ? -11.108 -1.740 -6.272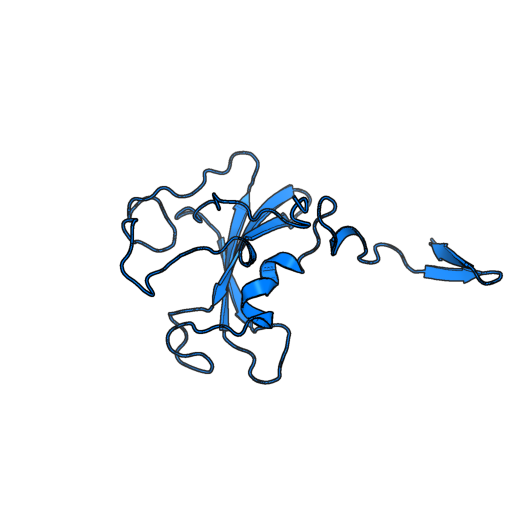 1.00 95.31 106 LEU A C 1
ATOM 813 O O . LEU A 1 106 ? -10.667 -0.822 -5.596 1.00 95.31 106 LEU A O 1
ATOM 817 N N . ARG A 1 107 ? -11.554 -2.870 -5.711 1.00 97.38 107 ARG A N 1
ATOM 818 C CA . ARG A 1 107 ? -11.510 -3.120 -4.262 1.00 97.38 107 ARG A CA 1
ATOM 819 C C . ARG A 1 107 ? -10.061 -3.222 -3.784 1.00 97.38 107 ARG A C 1
ATOM 821 O O . ARG A 1 107 ? -9.654 -2.506 -2.880 1.00 97.38 107 ARG A O 1
ATOM 828 N N . GLY A 1 108 ? -9.280 -4.089 -4.430 1.00 97.12 108 GLY A N 1
ATOM 829 C CA . GLY A 1 108 ? -7.887 -4.351 -4.066 1.00 97.12 108 GLY A CA 1
ATOM 830 C C . GLY A 1 108 ? -6.946 -3.175 -4.357 1.00 97.12 108 GLY A C 1
ATOM 831 O O . GLY A 1 108 ? -6.066 -2.874 -3.561 1.00 97.12 108 GLY A O 1
ATOM 832 N N . GLY A 1 109 ? -7.151 -2.456 -5.462 1.00 96.38 109 GLY A N 1
ATOM 833 C CA . GLY A 1 109 ? -6.385 -1.252 -5.807 1.00 96.38 109 GLY A CA 1
ATOM 834 C C . GLY A 1 109 ? -6.590 -0.080 -4.838 1.00 96.38 109 GLY A C 1
ATOM 835 O O . GLY A 1 109 ? -5.840 0.887 -4.897 1.00 96.38 109 GLY A O 1
ATOM 836 N N . CYS A 1 110 ? -7.570 -0.179 -3.934 1.00 96.12 110 CYS A N 1
ATOM 837 C CA . CYS A 1 110 ? -7.880 0.816 -2.909 1.00 96.12 110 CYS A CA 1
ATOM 838 C C . CYS A 1 110 ? -7.539 0.342 -1.482 1.00 96.12 110 CYS A C 1
ATOM 840 O O . CYS A 1 110 ? -7.993 0.956 -0.516 1.00 96.12 110 CYS A O 1
ATOM 842 N N . ILE A 1 111 ? -6.760 -0.739 -1.306 1.00 97.44 111 ILE A N 1
ATOM 843 C CA . ILE A 1 111 ? -6.418 -1.265 0.033 1.00 97.44 111 ILE A CA 1
ATOM 844 C C . ILE A 1 111 ? -5.741 -0.195 0.903 1.00 97.44 111 ILE A C 1
ATOM 846 O O . ILE A 1 111 ? -6.045 -0.097 2.091 1.00 97.44 111 ILE A O 1
ATOM 850 N N . ALA A 1 112 ? -4.885 0.659 0.334 1.00 97.12 112 ALA A N 1
ATOM 851 C CA . ALA A 1 112 ? -4.251 1.737 1.094 1.00 97.12 112 ALA A CA 1
ATOM 852 C C . ALA A 1 112 ? -5.277 2.697 1.718 1.00 97.12 112 ALA A C 1
ATOM 854 O O . ALA A 1 112 ? -5.135 3.079 2.880 1.00 97.12 112 ALA A O 1
ATOM 855 N N . GLN A 1 113 ? -6.360 3.011 1.000 1.00 95.12 113 GLN A N 1
ATOM 856 C CA . GLN A 1 113 ? -7.404 3.937 1.454 1.00 95.12 113 GLN A CA 1
ATOM 857 C C . GLN A 1 113 ? -8.230 3.404 2.624 1.00 95.12 113 GLN A C 1
ATOM 859 O O . GLN A 1 113 ? -8.833 4.192 3.347 1.00 95.12 113 GLN A O 1
ATOM 864 N N . LYS A 1 114 ? -8.259 2.084 2.854 1.00 94.75 114 LYS A N 1
ATOM 865 C CA . LYS A 1 114 ? -8.930 1.529 4.037 1.00 94.75 114 LYS A CA 1
ATOM 866 C C . LYS A 1 114 ? -8.038 1.495 5.275 1.00 94.75 114 LYS A C 1
ATOM 868 O O . LYS A 1 114 ? -8.559 1.239 6.361 1.00 94.75 114 LYS A O 1
ATOM 873 N N . CYS A 1 115 ? -6.721 1.672 5.154 1.00 96.88 115 CYS A N 1
ATOM 874 C CA . CYS A 1 115 ? -5.838 1.671 6.317 1.00 96.88 115 CYS A CA 1
ATOM 875 C C . CYS A 1 115 ? -6.168 2.846 7.243 1.00 96.88 115 CYS A C 1
ATOM 877 O O . CYS A 1 115 ? -6.491 3.939 6.787 1.00 96.88 115 CYS A O 1
ATOM 879 N N . TYR A 1 116 ? -6.116 2.595 8.553 1.00 97.25 116 TYR A N 1
ATOM 880 C CA . TYR A 1 116 ? -6.506 3.589 9.546 1.00 97.25 116 TYR A CA 1
ATOM 881 C C . TYR A 1 116 ? -5.578 4.806 9.501 1.00 97.25 116 TYR A C 1
ATOM 883 O O . TYR A 1 116 ? -4.368 4.683 9.693 1.00 97.25 116 TYR A O 1
ATOM 891 N N . ASN A 1 117 ? -6.183 5.972 9.313 1.00 96.25 117 ASN A N 1
ATOM 892 C CA . ASN A 1 117 ? -5.544 7.274 9.347 1.00 96.25 117 ASN A CA 1
ATOM 893 C C . ASN A 1 117 ? -6.530 8.281 9.982 1.00 96.25 117 ASN A C 1
ATOM 895 O O . ASN A 1 117 ? -7.598 8.519 9.401 1.00 96.25 117 ASN A O 1
ATOM 899 N N . PRO A 1 118 ? -6.201 8.890 11.144 1.00 94.12 118 PRO A N 1
AT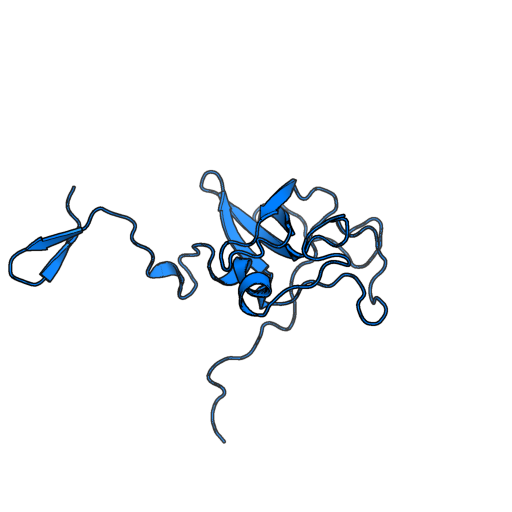OM 900 C CA . PRO A 1 118 ? -7.107 9.788 11.866 1.00 94.12 118 PRO A CA 1
ATOM 901 C C . PRO A 1 118 ? -7.548 11.028 11.071 1.00 94.12 118 PRO A C 1
ATOM 903 O O . PRO A 1 118 ? -8.552 11.651 11.418 1.00 94.12 118 PRO A O 1
ATOM 906 N N . GLN A 1 119 ? -6.820 11.393 10.017 1.00 92.38 119 GLN A N 1
ATOM 907 C CA . GLN A 1 119 ? -7.080 12.556 9.174 1.00 92.38 119 GLN A CA 1
ATOM 908 C C . GLN A 1 119 ? -8.005 12.222 7.992 1.00 92.38 119 GLN A C 1
ATOM 910 O O . GLN A 1 119 ? -8.601 13.119 7.399 1.00 92.38 119 GLN A O 1
ATOM 915 N N . THR A 1 120 ? -8.220 10.942 7.694 1.00 91.06 120 THR A N 1
ATOM 916 C CA . THR A 1 120 ? -9.078 10.470 6.589 1.00 91.06 120 THR A CA 1
ATOM 917 C C . THR A 1 120 ? -10.455 10.022 7.103 1.00 91.06 120 THR A C 1
ATOM 919 O O . THR A 1 120 ? -10.684 10.020 8.319 1.00 91.06 120 THR A O 1
ATOM 922 N N . PRO A 1 121 ? -11.405 9.636 6.229 1.00 92.88 121 PRO A N 1
ATOM 923 C CA . PRO A 1 121 ? -12.671 9.039 6.660 1.00 92.88 121 PRO A CA 1
ATOM 924 C C . PRO A 1 121 ? -12.517 7.773 7.514 1.00 92.88 121 PRO A C 1
ATOM 926 O O . PRO A 1 121 ? -13.372 7.524 8.353 1.00 92.88 121 PRO A O 1
ATOM 929 N N . THR A 1 122 ? -11.397 7.043 7.401 1.00 95.62 122 THR A N 1
ATOM 930 C CA . THR A 1 122 ? -11.118 5.835 8.211 1.00 95.62 122 THR A CA 1
ATOM 931 C C . THR A 1 122 ? -10.940 6.105 9.712 1.00 95.62 122 THR A C 1
ATOM 933 O O . THR A 1 122 ? -10.747 5.175 10.501 1.00 95.62 122 THR A O 1
ATOM 936 N N . ARG A 1 123 ? -11.015 7.377 10.135 1.00 95.75 123 ARG A N 1
ATOM 937 C CA . ARG A 1 123 ? -11.086 7.795 11.542 1.00 95.75 123 ARG A CA 1
ATOM 938 C C . ARG A 1 123 ? -12.299 7.225 12.291 1.00 95.75 123 ARG A C 1
ATOM 940 O O . ARG A 1 123 ? -12.312 7.275 13.517 1.00 95.75 123 ARG A O 1
ATOM 947 N N . ASP A 1 124 ? -13.292 6.722 11.559 1.00 94.75 124 ASP A N 1
ATOM 948 C CA . ASP A 1 124 ? -14.487 6.037 12.059 1.00 94.75 124 ASP A CA 1
ATOM 949 C C . ASP A 1 124 ? -14.207 4.641 12.650 1.00 94.75 124 ASP A C 1
ATOM 951 O O . ASP A 1 124 ? -15.065 4.068 13.324 1.00 94.75 124 ASP A O 1
ATOM 955 N N . ARG A 1 125 ? -12.998 4.098 12.455 1.00 96.75 125 ARG A N 1
ATOM 956 C CA . ARG A 1 125 ? -12.575 2.827 13.052 1.00 96.75 125 ARG A CA 1
ATOM 957 C C . ARG A 1 125 ? -12.630 2.879 14.584 1.00 96.75 125 ARG A C 1
ATOM 959 O O . ARG A 1 125 ? -12.079 3.787 15.20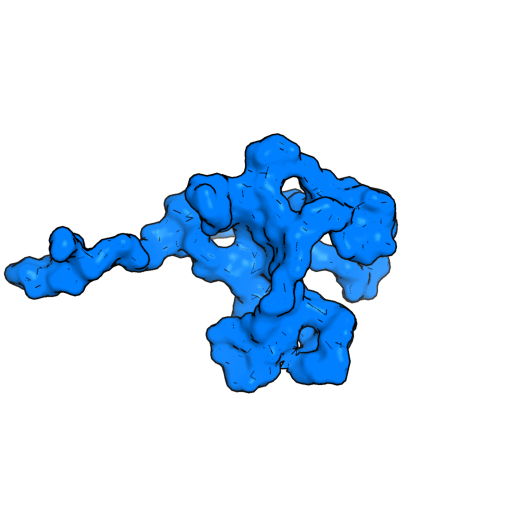8 1.00 96.75 125 ARG A O 1
ATOM 966 N N . LEU A 1 126 ? -13.236 1.855 15.190 1.00 95.25 126 LEU A N 1
ATOM 967 C CA . LEU A 1 126 ? -13.324 1.706 16.647 1.00 95.25 126 LEU A CA 1
ATOM 968 C C . LEU A 1 126 ? -11.929 1.618 17.289 1.00 95.25 126 LEU A C 1
ATOM 970 O O . LEU A 1 126 ? -11.065 0.887 16.805 1.00 95.25 126 LEU A O 1
ATOM 974 N N . LYS A 1 127 ? -11.731 2.348 18.395 1.00 93.62 127 LYS A N 1
ATOM 975 C CA . LYS A 1 127 ? -10.462 2.403 19.155 1.00 93.62 127 LYS A CA 1
ATOM 976 C C . LYS A 1 127 ? -10.575 1.899 20.589 1.00 93.62 127 LYS A C 1
ATOM 978 O O . LYS A 1 127 ? -9.565 1.612 21.217 1.00 93.62 127 LYS A O 1
ATOM 983 N N . SER A 1 128 ? -11.794 1.824 21.099 1.00 95.19 128 SER A N 1
ATOM 984 C CA . SER A 1 128 ? -12.122 1.352 22.437 1.00 95.19 128 SER A CA 1
ATOM 985 C C . SER A 1 128 ? -13.267 0.350 22.334 1.00 95.19 128 SER A C 1
ATOM 987 O O . SER A 1 128 ? -14.082 0.453 21.407 1.00 95.19 128 SER A O 1
ATOM 989 N N . PRO A 1 129 ? -13.373 -0.598 23.275 1.00 96.25 129 PRO A N 1
ATOM 990 C CA . PRO A 1 129 ? -14.593 -1.363 23.462 1.00 96.25 129 PRO A CA 1
ATOM 991 C C . PRO A 1 129 ? -15.785 -0.422 23.648 1.00 96.25 129 PRO A C 1
ATOM 993 O O . PRO A 1 129 ? -15.677 0.635 24.275 1.00 96.25 129 PRO A O 1
ATOM 996 N N . MET A 1 130 ? -16.924 -0.808 23.082 1.00 96.62 130 MET A N 1
ATOM 997 C CA . MET A 1 130 ? -18.144 -0.014 23.128 1.00 96.62 130 MET A CA 1
ATOM 998 C C . MET A 1 130 ? -19.281 -0.855 23.700 1.00 96.62 130 MET A C 1
ATOM 1000 O O . MET A 1 130 ? -19.458 -2.005 23.303 1.00 96.62 130 MET A O 1
ATOM 1004 N N . MET A 1 131 ? -20.086 -0.265 24.578 1.00 97.25 131 MET A N 1
ATOM 1005 C CA . MET A 1 131 ? -21.285 -0.884 25.143 1.00 97.25 131 MET A CA 1
ATOM 1006 C C . MET A 1 131 ? -22.491 0.021 24.930 1.00 97.25 131 MET A C 1
ATOM 1008 O O . MET A 1 131 ? -22.393 1.245 25.012 1.00 97.25 131 MET A O 1
ATOM 1012 N N . ARG A 1 132 ? -23.655 -0.574 24.652 1.00 97.44 132 ARG A N 1
ATOM 1013 C CA . ARG A 1 132 ? -24.904 0.185 24.558 1.00 97.44 132 ARG A CA 1
ATOM 1014 C C . ARG A 1 132 ? -25.498 0.354 25.955 1.00 97.44 132 ARG A C 1
ATOM 1016 O O . ARG A 1 132 ? -26.027 -0.601 26.513 1.00 97.44 132 ARG A O 1
ATOM 1023 N N . ILE A 1 133 ? -25.442 1.568 26.491 1.00 96.62 133 ILE A N 1
ATOM 1024 C CA . ILE A 1 133 ? -25.958 1.921 27.818 1.00 96.62 133 ILE A CA 1
ATOM 1025 C C . ILE A 1 133 ? -27.065 2.960 27.615 1.00 96.62 133 ILE A C 1
ATOM 1027 O O . ILE A 1 133 ? -26.865 3.964 26.934 1.00 96.62 133 ILE A O 1
ATOM 1031 N N . TYR A 1 134 ? -28.268 2.668 28.121 1.00 95.81 134 TYR A N 1
ATOM 1032 C CA . TYR A 1 134 ? -29.475 3.490 27.917 1.00 95.81 134 TYR A CA 1
ATOM 1033 C C . TYR A 1 134 ? -29.752 3.852 26.442 1.00 95.81 134 TYR A C 1
ATOM 1035 O O . TYR A 1 134 ? -30.180 4.955 26.119 1.00 95.81 134 TYR A O 1
ATOM 1043 N N . GLY A 1 135 ? -29.486 2.918 25.522 1.00 95.88 135 GLY A N 1
ATOM 1044 C CA . GLY A 1 135 ? -29.741 3.097 24.089 1.00 95.88 135 GLY A CA 1
ATOM 1045 C C . GLY A 1 135 ? -28.629 3.799 23.302 1.00 95.88 135 GLY A C 1
ATOM 1046 O O . GLY A 1 135 ? -28.681 3.774 22.073 1.00 95.88 135 GLY A O 1
ATOM 1047 N N . ILE A 1 136 ? -27.593 4.329 23.959 1.00 96.12 136 ILE A N 1
ATOM 1048 C CA . ILE A 1 136 ? -26.473 5.044 23.327 1.00 96.12 136 ILE A CA 1
ATOM 1049 C C . ILE A 1 136 ? -25.224 4.158 23.341 1.00 96.12 136 ILE A C 1
ATOM 1051 O O . ILE A 1 136 ? -24.953 3.482 24.330 1.00 96.12 136 ILE A O 1
ATOM 1055 N N . LEU A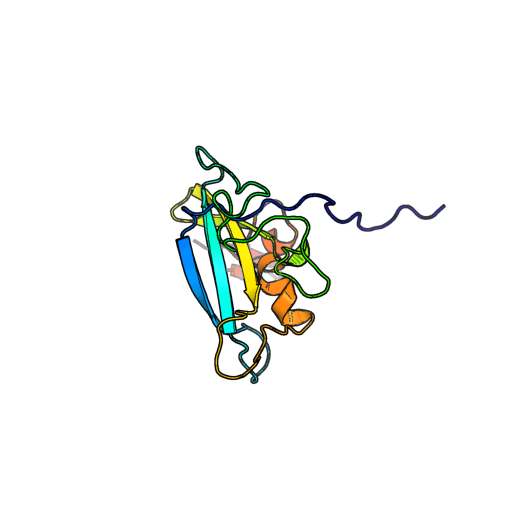 1 137 ? -24.461 4.146 22.244 1.00 95.44 137 LEU A N 1
ATOM 1056 C CA . LEU A 1 137 ? -23.172 3.458 22.184 1.00 95.44 137 LEU A CA 1
ATOM 1057 C C . LEU A 1 137 ? -22.113 4.302 22.915 1.00 95.44 137 LEU A C 1
ATOM 1059 O O . LEU A 1 137 ? -21.814 5.412 22.481 1.00 95.44 137 LEU A O 1
ATOM 1063 N N . GLN A 1 138 ? -21.571 3.792 24.020 1.00 95.88 138 GLN A N 1
ATOM 1064 C CA . GLN A 1 138 ? -20.615 4.489 24.885 1.00 95.88 138 GLN A CA 1
ATOM 1065 C C . GLN A 1 138 ? -19.298 3.706 24.984 1.00 95.88 138 GLN A C 1
ATOM 1067 O O . GLN A 1 138 ? -19.341 2.472 25.010 1.00 95.88 138 GLN A O 1
ATOM 1072 N N . PRO A 1 139 ? -18.136 4.382 25.032 1.00 95.88 139 PRO A N 1
ATOM 1073 C CA . PRO A 1 139 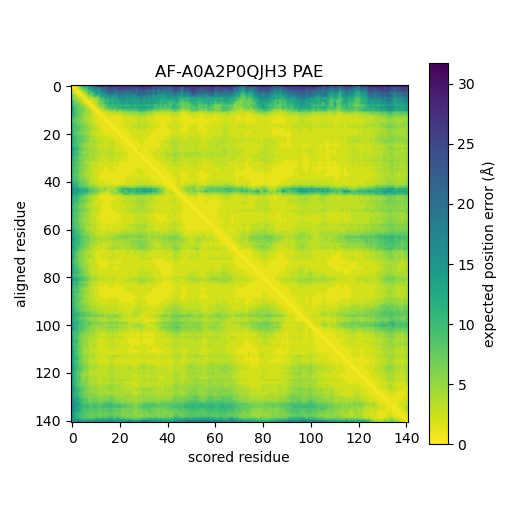? -16.869 3.722 25.317 1.00 95.88 139 PRO A CA 1
ATOM 1074 C C . PRO A 1 139 ? -16.856 3.232 26.766 1.00 95.88 139 PRO A C 1
ATOM 1076 O O . PRO A 1 139 ? -17.338 3.927 27.661 1.00 95.88 139 PRO A O 1
ATOM 1079 N N . VAL A 1 140 ? -16.297 2.047 26.994 1.00 93.56 140 VAL A N 1
ATOM 1080 C CA . VAL A 1 140 ? -16.094 1.497 28.340 1.00 93.56 140 VAL A CA 1
ATOM 1081 C C . VAL A 1 140 ? -14.600 1.273 28.594 1.00 93.56 140 VAL A C 1
ATOM 1083 O O . VAL A 1 140 ? -13.900 0.913 27.641 1.00 93.56 140 VAL A O 1
ATOM 1086 N N . PRO A 1 141 ? -14.103 1.541 29.821 1.00 85.00 141 PRO A N 1
ATOM 1087 C CA . PRO A 1 141 ? -12.730 1.224 30.214 1.00 85.00 141 PRO A CA 1
ATOM 1088 C C . PRO A 1 141 ? -12.398 -0.266 30.096 1.00 85.00 141 PRO A C 1
ATOM 1090 O O . PRO A 1 141 ? -13.316 -1.095 30.300 1.00 85.00 141 PRO A O 1
#

Mean predicted aligned error: 4.45 Å

Solvent-accessible surface area (backbone atoms only — not comparable to full-atom values): 8400 Å² total; per-residue (Å²): 134,83,79,72,95,71,81,79,71,90,75,65,83,42,52,18,61,84,35,46,78,43,78,45,62,39,91,73,61,92,75,43,35,44,27,36,35,35,38,43,47,59,74,93,45,67,70,20,47,54,44,32,88,34,16,61,80,61,48,55,59,85,60,63,92,92,45,90,80,75,53,59,47,14,39,39,60,34,71,55,98,86,39,57,20,40,35,38,33,44,46,23,54,84,36,90,56,84,25,57,77,26,54,66,52,81,70,53,43,31,50,24,57,66,49,61,23,82,90,50,83,39,48,76,59,84,88,62,59,69,44,75,56,97,88,41,83,37,81,52,136

Nearest PDB structures (foldseek):
  8ch9-assembly1_G  TM=9.214E-01  e=1.271E-11  Alcaligenes faecalis
  1g8j-assembly1_A  TM=9.149E-01  e=1.953E-11  Alcaligenes faecalis
  8cgs-assembly2_G-2  TM=9.202E-01  e=1.837E-11  Alcaligenes faecalis
  1g8k-assembly1_A  TM=9.198E-01  e=1.953E-11  Alcaligenes faecalis
  4aay-assembly1_E  TM=8.577E-01  e=2.654E-11  Pseudorhizobium banfieldiae

Radius of gyration: 17.8 Å; Cα contacts (8 Å, |Δi|>4): 257; chains: 1; bounding box: 48×42×51 Å